Protein AF-A0A834EFA0-F1 (afdb_monomer_lite)

Sequence (142 aa):
MTRVKLQDGVHVIKETKEEVTPEQLKLMRTQDVKYVEMKRVAEAKKIERLKSELHLLDFQGKQQNKHVFFFDTKKEVEQFDIATHLRTAPELVDRVFNRPTIETLQKEKVKGVTDQTRLKVIYCFSFLPLNFVSFFFSWKTH

pLDDT: mean 75.02, std 19.23, range [29.7, 97.62]

Radius of gyration: 31.91 Å; chains: 1; bounding box: 57×39×102 Å

Organism: NCBI:txid89673

Foldseek 3Di:
DDPFDDDPNDTDPPPPPPPQDPVNVVVVVVVVVVVVVVVVVVVVVVVVVVVVPDPPQPPPPDDDDDDDDDDPDPVCVVVDDQCVVVQADPVQSPGPDDTDHPVCVVPDDDDDDPDPVVVVVVVVVVPDPPPDPDDDDDDDDD

InterPro domains:
  IPR007144 Small-subunit processome, Utp11 [PF03998] (1-114)
  IPR007144 Small-subunit processome, Utp11 [PTHR12838] (1-117)

Secondary structure (DSSP, 8-state):
-----EETTEE----------HHHHHHHHHHHHHHHHHHHHHHHHHHHHHHHHS--SS-TTSPPPPP----SSHHHHHT--HHHHHT--GGGSS-SS----HHHHHH----S---HHHHHHHHHHT---S------------

Structure (mmCIF, N/CA/C/O backbone):
data_AF-A0A834EFA0-F1
#
_entry.id   AF-A0A834EFA0-F1
#
loop_
_atom_site.group_PDB
_atom_site.id
_atom_site.type_symbol
_atom_site.label_atom_id
_atom_site.label_alt_id
_atom_site.label_comp_id
_atom_site.label_asym_id
_atom_site.label_entity_id
_atom_site.label_seq_id
_atom_site.pdbx_PDB_ins_code
_atom_site.Cartn_x
_atom_site.Cartn_y
_atom_site.Cartn_z
_atom_site.occupancy
_atom_site.B_iso_or_equiv
_atom_site.auth_seq_id
_atom_site.auth_comp_id
_atom_site.auth_asym_id
_atom_site.auth_atom_id
_atom_site.pdbx_PDB_model_num
ATOM 1 N N . MET A 1 1 ? 22.584 11.416 -62.574 1.00 41.81 1 MET A N 1
ATOM 2 C CA . MET A 1 1 ? 21.916 10.228 -63.151 1.00 41.81 1 MET A CA 1
ATOM 3 C C . MET A 1 1 ? 21.280 9.431 -62.024 1.00 41.81 1 MET A C 1
ATOM 5 O O . MET A 1 1 ? 21.990 8.993 -61.127 1.00 41.81 1 MET A O 1
ATOM 9 N N . THR A 1 2 ? 19.954 9.317 -62.022 1.00 50.00 2 THR A N 1
ATOM 10 C CA . THR A 1 2 ? 19.153 8.746 -60.928 1.00 50.00 2 THR A CA 1
ATOM 11 C C . THR A 1 2 ? 19.054 7.227 -61.093 1.00 50.00 2 THR A C 1
ATOM 13 O O . THR A 1 2 ? 18.551 6.746 -62.105 1.00 50.00 2 THR A O 1
ATOM 16 N N . ARG A 1 3 ? 19.559 6.449 -60.126 1.00 60.50 3 ARG A N 1
ATOM 17 C CA . ARG A 1 3 ? 19.531 4.975 -60.156 1.00 60.50 3 ARG A CA 1
ATOM 18 C C . ARG A 1 3 ? 18.151 4.470 -59.714 1.00 60.50 3 ARG A C 1
ATOM 20 O O . ARG A 1 3 ? 17.999 4.011 -58.589 1.00 60.50 3 ARG A O 1
ATOM 27 N N . VAL A 1 4 ? 17.154 4.533 -60.593 1.00 68.31 4 VAL A N 1
ATOM 28 C CA . VAL A 1 4 ? 15.849 3.880 -60.380 1.00 68.31 4 VAL A CA 1
ATOM 29 C C . VAL A 1 4 ? 15.651 2.845 -61.484 1.00 68.31 4 VAL A C 1
ATOM 31 O O . VAL A 1 4 ? 15.884 3.139 -62.653 1.00 68.31 4 VAL A O 1
ATOM 34 N N . LYS A 1 5 ? 15.309 1.604 -61.116 1.00 67.06 5 LYS A N 1
ATOM 35 C CA . LYS A 1 5 ? 15.074 0.519 -62.080 1.00 67.06 5 LYS A CA 1
ATOM 36 C C . LYS A 1 5 ? 13.570 0.420 -62.350 1.00 67.06 5 LYS A C 1
ATOM 38 O O . LYS A 1 5 ? 12.796 0.285 -61.409 1.00 67.06 5 LYS A O 1
ATOM 43 N N . LEU A 1 6 ? 13.180 0.484 -63.619 1.00 75.25 6 LEU A N 1
ATOM 44 C CA . LEU A 1 6 ? 11.818 0.207 -64.079 1.00 75.25 6 LEU A CA 1
ATOM 45 C C . LEU A 1 6 ? 11.654 -1.308 -64.263 1.00 75.25 6 LEU A C 1
ATOM 47 O O . LEU A 1 6 ? 12.551 -1.950 -64.810 1.00 75.25 6 LEU A O 1
ATOM 51 N N . GLN A 1 7 ? 10.534 -1.874 -63.817 1.00 70.50 7 GLN A N 1
ATOM 52 C CA . GLN A 1 7 ? 10.098 -3.226 -64.185 1.00 70.50 7 GLN A CA 1
ATOM 53 C C . GLN A 1 7 ? 8.700 -3.096 -64.797 1.00 70.50 7 GLN A C 1
ATOM 55 O O . GLN A 1 7 ? 7.835 -2.459 -64.201 1.00 70.50 7 GLN A O 1
ATOM 60 N N . ASP A 1 8 ? 8.522 -3.597 -66.022 1.00 68.25 8 ASP A N 1
ATOM 61 C CA . ASP A 1 8 ? 7.250 -3.612 -66.767 1.00 68.25 8 ASP A CA 1
ATOM 62 C C . ASP A 1 8 ? 6.489 -2.269 -66.797 1.00 68.25 8 ASP A C 1
ATOM 64 O O . ASP A 1 8 ? 5.272 -2.204 -66.658 1.00 68.25 8 ASP A O 1
ATOM 68 N N . GLY A 1 9 ? 7.222 -1.161 -66.971 1.00 73.81 9 GLY A N 1
ATOM 69 C CA . GLY A 1 9 ? 6.652 0.189 -67.089 1.00 73.81 9 GLY A CA 1
ATOM 70 C C . GLY A 1 9 ? 6.301 0.874 -65.762 1.00 73.81 9 GLY A C 1
ATOM 71 O O . GLY A 1 9 ? 5.920 2.043 -65.771 1.00 73.81 9 GLY A O 1
ATOM 72 N N . VAL A 1 10 ? 6.492 0.203 -64.622 1.00 74.69 10 VAL A N 1
ATOM 73 C CA . VAL A 1 10 ? 6.241 0.754 -63.283 1.00 74.69 10 VAL A CA 1
ATOM 74 C C . VAL A 1 10 ? 7.566 1.014 -62.557 1.00 74.69 10 VAL A C 1
ATOM 76 O O . VAL A 1 10 ? 8.502 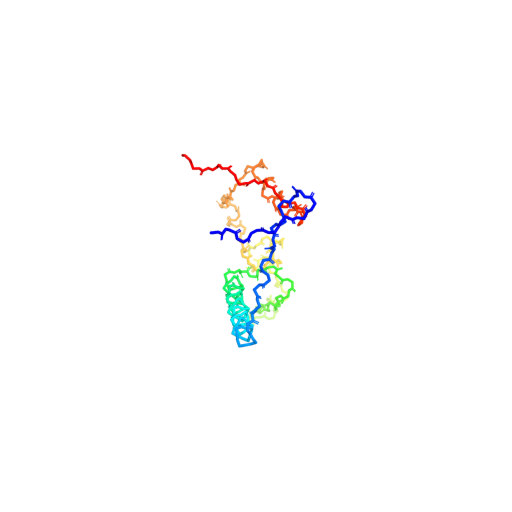0.210 -62.592 1.00 74.69 10 VAL A O 1
ATOM 79 N N . HIS A 1 11 ? 7.667 2.169 -61.891 1.00 67.88 11 HIS A N 1
ATOM 80 C CA . HIS A 1 11 ? 8.806 2.491 -61.030 1.00 67.88 11 HIS A CA 1
ATOM 81 C C . HIS A 1 11 ? 8.760 1.614 -59.777 1.00 67.88 11 HIS A C 1
ATOM 83 O O . HIS A 1 11 ? 7.973 1.862 -58.866 1.00 67.88 11 HIS A O 1
ATOM 89 N N . VAL A 1 12 ? 9.624 0.600 -59.717 1.00 67.00 12 VAL A N 1
ATOM 90 C CA . VAL A 1 12 ? 9.797 -0.211 -58.511 1.00 67.00 12 VAL A CA 1
ATOM 91 C C . VAL A 1 12 ? 10.797 0.503 -57.610 1.00 67.00 12 VAL A C 1
ATOM 93 O O . VAL A 1 12 ? 12.005 0.515 -57.868 1.00 67.00 12 VAL A O 1
ATOM 96 N N . ILE A 1 13 ? 10.287 1.123 -56.545 1.00 67.06 13 ILE A N 1
ATOM 97 C CA . ILE A 1 13 ? 11.112 1.617 -55.443 1.00 67.06 13 ILE A CA 1
ATOM 98 C C . ILE A 1 13 ? 11.743 0.379 -54.813 1.00 67.06 13 ILE A C 1
ATOM 100 O O . ILE A 1 13 ? 11.077 -0.400 -54.136 1.00 67.06 13 ILE A O 1
ATOM 104 N N . LYS A 1 14 ? 13.029 0.147 -55.082 1.00 61.91 14 LYS A N 1
ATOM 105 C CA . LYS A 1 14 ? 13.766 -0.871 -54.342 1.00 61.91 14 LYS A CA 1
ATOM 106 C C . LYS A 1 14 ? 13.865 -0.382 -52.910 1.00 61.91 14 LYS A C 1
ATOM 108 O O . LYS A 1 14 ? 14.532 0.618 -52.665 1.00 61.91 14 LYS A O 1
ATOM 113 N N . GLU A 1 15 ? 13.223 -1.090 -51.989 1.00 63.53 15 GLU A N 1
ATOM 114 C CA . GLU A 1 15 ? 13.592 -1.012 -50.583 1.00 63.53 15 GLU A CA 1
ATOM 115 C C . GLU A 1 15 ? 15.084 -1.326 -50.518 1.00 63.53 15 GLU A C 1
ATOM 117 O O . GLU A 1 15 ? 15.520 -2.446 -50.813 1.00 63.53 15 GLU A O 1
ATOM 122 N N . THR A 1 16 ? 15.889 -0.299 -50.260 1.00 60.94 16 THR A N 1
ATOM 123 C CA . THR A 1 16 ? 17.312 -0.466 -50.017 1.00 60.94 16 THR A CA 1
ATOM 124 C C . THR A 1 16 ? 17.404 -1.321 -48.768 1.00 60.94 16 THR A C 1
ATOM 126 O O . THR A 1 16 ? 17.224 -0.829 -47.660 1.00 60.94 16 THR A O 1
ATOM 129 N N . LYS A 1 17 ? 17.614 -2.626 -48.944 1.00 62.00 17 LYS A N 1
ATOM 130 C CA . LYS A 1 17 ? 18.031 -3.489 -47.849 1.00 62.00 17 LYS A CA 1
ATOM 131 C C . LYS A 1 17 ? 19.390 -2.950 -47.439 1.00 62.00 17 LYS A C 1
ATOM 133 O O . LYS A 1 17 ? 20.369 -3.172 -48.145 1.00 62.00 17 LYS A O 1
ATOM 138 N N . GLU A 1 18 ? 19.420 -2.137 -46.391 1.00 64.62 18 GLU A N 1
ATOM 139 C CA . GLU A 1 18 ? 20.669 -1.710 -45.786 1.00 64.62 18 GLU A CA 1
ATOM 140 C C . GLU A 1 18 ? 21.396 -2.988 -45.376 1.00 64.62 18 GLU A C 1
ATOM 142 O O . GLU A 1 18 ? 20.932 -3.743 -44.520 1.00 64.62 18 GLU A O 1
ATOM 147 N N . GLU A 1 19 ? 22.487 -3.298 -46.071 1.00 66.62 19 GLU A N 1
ATOM 148 C CA . GLU A 1 19 ? 23.363 -4.404 -45.712 1.00 66.62 19 GLU A CA 1
ATOM 149 C C . GLU A 1 19 ? 24.090 -3.987 -44.432 1.00 66.62 19 GLU A C 1
ATOM 151 O O . GLU A 1 19 ? 25.166 -3.394 -44.457 1.00 66.62 19 GLU A O 1
ATOM 156 N N . VAL A 1 20 ? 23.430 -4.211 -43.296 1.00 72.00 20 VAL A N 1
ATOM 157 C CA . VAL A 1 20 ? 23.962 -3.878 -41.978 1.00 72.00 20 VAL A CA 1
ATOM 158 C C . VAL A 1 20 ? 25.191 -4.747 -41.743 1.00 72.00 20 VAL A C 1
ATOM 160 O O . VAL A 1 20 ? 25.109 -5.979 -41.789 1.00 72.00 20 VAL A O 1
ATOM 163 N N . THR A 1 21 ? 26.341 -4.127 -41.483 1.00 85.62 21 THR A N 1
ATOM 164 C CA . THR A 1 21 ? 27.548 -4.890 -41.155 1.00 85.62 21 THR A CA 1
ATOM 165 C C . THR A 1 21 ? 27.321 -5.669 -39.851 1.00 85.62 21 THR A C 1
ATOM 167 O O . THR A 1 21 ? 26.558 -5.232 -38.981 1.00 85.62 21 THR A O 1
ATOM 170 N N . PRO A 1 22 ? 27.964 -6.833 -39.652 1.00 84.06 22 PRO A N 1
ATOM 171 C CA . PRO A 1 22 ? 27.757 -7.632 -38.440 1.00 84.06 22 PRO A CA 1
ATOM 172 C C . PRO A 1 22 ? 28.093 -6.860 -37.151 1.00 84.06 22 PRO A C 1
ATOM 174 O O . PRO A 1 22 ? 27.475 -7.089 -36.108 1.00 84.06 22 PRO A O 1
ATOM 177 N N . GLU A 1 23 ? 29.023 -5.905 -37.221 1.00 84.56 23 GLU A N 1
ATOM 178 C CA . GLU A 1 23 ? 29.367 -5.006 -36.115 1.00 84.56 23 GLU A CA 1
ATOM 179 C C . GLU A 1 23 ? 28.244 -4.009 -35.801 1.00 84.56 23 GLU A C 1
ATOM 181 O O . GLU A 1 23 ? 27.869 -3.852 -34.637 1.00 84.56 23 GLU A O 1
ATOM 186 N N . GLN A 1 24 ? 27.648 -3.391 -36.826 1.00 85.75 24 GLN A N 1
ATOM 187 C CA . GLN A 1 24 ? 26.490 -2.507 -36.668 1.00 85.75 24 GLN A CA 1
ATOM 188 C C . GLN A 1 24 ? 25.290 -3.267 -36.096 1.00 85.75 24 GLN A C 1
ATOM 190 O O . GLN A 1 24 ? 24.624 -2.776 -35.187 1.00 85.75 24 GLN A O 1
ATOM 195 N N . LEU A 1 25 ? 25.057 -4.503 -36.544 1.00 87.38 25 LEU A N 1
ATOM 196 C CA . LEU A 1 25 ? 23.985 -5.346 -36.017 1.00 87.38 25 LEU A CA 1
ATOM 197 C C . LEU A 1 25 ? 24.191 -5.661 -34.527 1.00 87.38 25 LEU A C 1
ATOM 199 O O . LEU A 1 25 ? 23.242 -5.639 -33.742 1.00 87.38 25 LEU A O 1
ATOM 203 N N . LYS A 1 26 ? 25.435 -5.926 -34.113 1.00 89.25 26 LYS A N 1
ATOM 204 C CA . LYS A 1 26 ? 25.785 -6.146 -32.703 1.00 89.25 26 LYS A CA 1
ATOM 205 C C . LYS A 1 26 ? 25.588 -4.881 -31.860 1.00 89.25 26 LYS A C 1
ATOM 207 O O . LYS A 1 26 ? 25.098 -4.976 -30.731 1.00 89.25 26 LYS A O 1
ATOM 212 N N . LEU A 1 27 ? 25.920 -3.709 -32.405 1.00 91.88 27 LEU A N 1
ATOM 213 C CA . LEU A 1 27 ? 25.678 -2.418 -31.760 1.00 91.88 27 LEU A CA 1
ATOM 214 C C . LEU A 1 27 ? 24.175 -2.178 -31.555 1.00 91.88 27 LEU A C 1
ATOM 216 O O . LEU A 1 27 ? 23.765 -1.900 -30.430 1.00 91.88 27 LEU A O 1
ATOM 220 N N . MET A 1 28 ? 23.364 -2.345 -32.607 1.00 89.94 28 MET A N 1
ATOM 221 C CA . MET A 1 28 ? 21.903 -2.183 -32.552 1.00 89.94 28 MET A CA 1
ATOM 222 C C . MET A 1 28 ? 21.286 -3.090 -31.482 1.00 89.94 28 MET A C 1
ATOM 224 O O . MET A 1 28 ? 20.594 -2.616 -30.587 1.00 89.94 28 MET A O 1
ATOM 228 N N . ARG A 1 29 ? 21.658 -4.378 -31.469 1.00 91.62 29 ARG A N 1
ATOM 229 C CA . ARG A 1 29 ? 21.187 -5.336 -30.453 1.00 91.62 29 ARG A CA 1
ATOM 230 C C . ARG A 1 29 ? 21.549 -4.922 -29.028 1.00 91.62 29 ARG A C 1
ATOM 232 O O . ARG A 1 29 ? 20.740 -5.071 -28.119 1.00 91.62 29 ARG A O 1
ATOM 239 N N . THR A 1 30 ? 22.756 -4.401 -28.819 1.00 94.00 30 THR A N 1
ATOM 240 C CA . THR A 1 30 ? 23.187 -3.922 -27.495 1.00 94.00 30 THR A CA 1
ATOM 241 C C . THR A 1 30 ? 22.346 -2.730 -27.031 1.00 94.00 30 THR A C 1
ATOM 243 O O . THR A 1 30 ? 21.978 -2.651 -25.859 1.00 94.00 30 THR A O 1
ATOM 246 N N . GLN A 1 31 ? 22.021 -1.809 -27.944 1.00 94.31 31 GLN A N 1
ATOM 247 C CA . GLN A 1 31 ? 21.175 -0.653 -27.643 1.00 94.31 31 GLN A CA 1
ATOM 248 C C . GLN A 1 31 ? 19.746 -1.076 -27.290 1.00 94.31 31 GLN A C 1
ATOM 250 O O . GLN A 1 31 ? 19.212 -0.596 -26.290 1.00 94.31 31 GLN A O 1
ATOM 255 N N . ASP A 1 32 ? 19.170 -2.015 -28.044 1.00 95.31 32 ASP A N 1
ATOM 256 C CA . ASP A 1 32 ? 17.825 -2.537 -27.788 1.00 95.31 32 ASP A CA 1
ATOM 2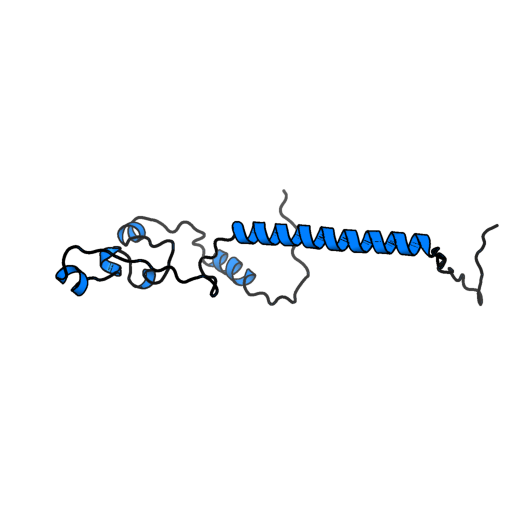57 C C . ASP A 1 32 ?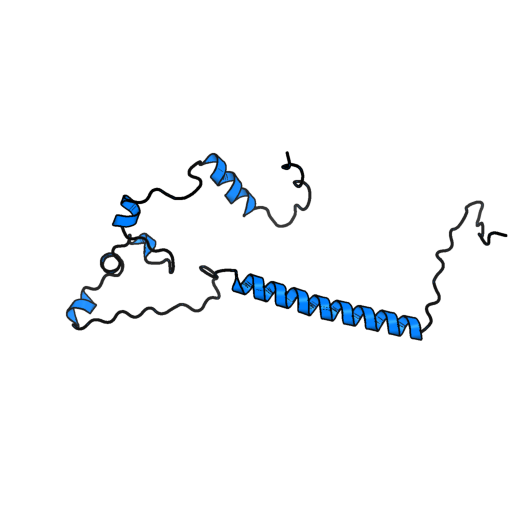 17.732 -3.213 -26.418 1.00 95.31 32 ASP A C 1
ATOM 259 O O . ASP A 1 32 ? 16.825 -2.919 -25.635 1.00 95.31 32 ASP A O 1
ATOM 263 N N . VAL A 1 33 ? 18.703 -4.069 -26.080 1.00 96.00 33 VAL A N 1
ATOM 264 C CA . VAL A 1 33 ? 18.759 -4.726 -24.764 1.00 96.00 33 VAL A CA 1
ATOM 265 C C . VAL A 1 33 ? 18.823 -3.683 -23.648 1.00 96.00 33 VAL A C 1
ATOM 267 O O . VAL A 1 33 ? 18.016 -3.724 -22.717 1.00 96.00 33 VAL A O 1
ATOM 270 N N . LYS A 1 34 ? 19.705 -2.686 -23.781 1.00 96.81 34 LYS A N 1
ATOM 271 C CA . LYS A 1 34 ? 19.841 -1.605 -22.798 1.00 96.81 34 LYS A CA 1
ATOM 272 C C . LYS A 1 34 ? 18.556 -0.784 -22.657 1.00 96.81 34 LYS A C 1
ATOM 274 O O . LYS A 1 34 ? 18.187 -0.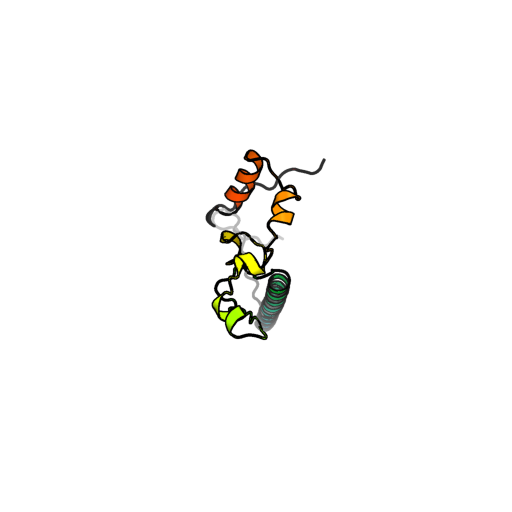395 -21.548 1.00 96.81 34 LYS A O 1
ATOM 279 N N . TYR A 1 35 ? 17.863 -0.514 -23.761 1.00 96.69 35 TYR A N 1
ATOM 280 C CA . TYR A 1 35 ? 16.591 0.202 -23.746 1.00 96.69 35 TYR A CA 1
ATOM 281 C C . TYR A 1 35 ? 15.513 -0.587 -22.999 1.00 96.69 35 TYR A C 1
ATOM 283 O O . TYR A 1 35 ? 14.824 -0.029 -22.142 1.00 96.69 35 TYR A O 1
ATOM 291 N N . VAL A 1 36 ? 15.395 -1.888 -23.276 1.00 97.31 36 VAL A N 1
ATOM 292 C CA . VAL A 1 36 ? 14.435 -2.770 -22.601 1.00 97.31 36 VAL A CA 1
ATOM 293 C C . VAL A 1 36 ? 14.730 -2.851 -21.104 1.00 97.31 36 VAL A C 1
ATOM 295 O O . VAL A 1 36 ? 13.808 -2.734 -20.297 1.00 97.31 36 VAL A O 1
ATOM 298 N N . GLU A 1 37 ? 15.995 -2.989 -20.709 1.00 97.00 37 GLU A N 1
ATOM 299 C CA . GLU A 1 37 ? 16.409 -2.980 -19.301 1.00 97.00 37 GLU A CA 1
ATOM 300 C C . GLU A 1 37 ? 16.044 -1.665 -18.605 1.00 97.00 37 GLU A C 1
ATOM 302 O O . GLU A 1 37 ? 15.396 -1.672 -17.555 1.00 97.00 37 GLU A O 1
ATOM 307 N N . MET A 1 38 ? 16.380 -0.528 -19.220 1.00 96.94 38 MET A N 1
ATOM 308 C CA . MET A 1 38 ? 16.028 0.793 -18.701 1.00 96.94 38 MET A CA 1
ATOM 309 C C . MET A 1 38 ? 14.512 0.941 -18.529 1.00 96.94 38 MET A C 1
ATOM 311 O O . MET A 1 38 ? 14.053 1.426 -17.493 1.00 96.94 38 MET A O 1
ATOM 315 N N . LYS A 1 39 ? 13.722 0.514 -19.522 1.00 97.62 39 LYS A N 1
ATOM 316 C CA . LYS A 1 39 ? 12.258 0.570 -19.455 1.00 97.62 39 LYS A CA 1
ATOM 317 C C . LYS A 1 39 ? 11.700 -0.316 -18.350 1.00 97.62 39 LYS A C 1
ATOM 319 O O . LYS A 1 39 ? 10.843 0.147 -17.606 1.00 97.62 39 LYS A O 1
ATOM 324 N N . ARG A 1 40 ? 12.227 -1.530 -18.168 1.00 97.06 40 ARG A N 1
ATOM 325 C CA . ARG A 1 40 ? 11.836 -2.410 -17.054 1.00 97.06 40 ARG A CA 1
ATOM 326 C C . ARG A 1 40 ? 12.061 -1.743 -15.700 1.00 97.06 40 ARG A C 1
ATOM 328 O O . ARG A 1 40 ? 11.158 -1.746 -14.870 1.00 97.06 40 ARG A O 1
ATOM 335 N N . VAL A 1 41 ? 13.224 -1.126 -15.489 1.00 97.31 41 VAL A N 1
ATOM 336 C CA . VAL A 1 41 ? 13.541 -0.427 -14.231 1.00 97.31 41 VAL A CA 1
ATOM 337 C C . VAL A 1 41 ? 12.644 0.797 -14.026 1.00 97.31 41 VAL A C 1
ATOM 339 O O . VAL A 1 41 ? 12.172 1.037 -12.915 1.00 97.31 41 VAL A O 1
ATOM 342 N N . ALA A 1 42 ? 12.396 1.577 -15.081 1.00 97.19 42 ALA A N 1
ATOM 343 C CA . ALA A 1 42 ? 11.529 2.749 -15.010 1.00 97.19 42 ALA A CA 1
ATOM 344 C C . ALA A 1 42 ? 10.082 2.374 -14.647 1.00 97.19 42 ALA A C 1
ATOM 346 O O . ALA A 1 42 ? 9.505 2.985 -13.745 1.00 97.19 42 ALA A O 1
ATOM 347 N N . GLU A 1 43 ? 9.521 1.348 -15.292 1.00 96.69 43 GLU A N 1
ATOM 348 C CA . GLU A 1 43 ? 8.167 0.872 -14.994 1.00 96.69 43 GLU A CA 1
ATOM 349 C C . GLU A 1 43 ? 8.082 0.220 -13.610 1.00 96.69 43 GLU A C 1
ATOM 351 O O . GLU A 1 43 ? 7.128 0.477 -12.881 1.00 96.69 43 GLU A O 1
ATOM 356 N N . ALA A 1 44 ? 9.099 -0.535 -13.178 1.00 96.25 44 ALA A N 1
ATOM 357 C CA . ALA A 1 44 ? 9.139 -1.093 -11.824 1.00 96.25 44 ALA A CA 1
ATOM 358 C C . ALA A 1 44 ? 9.093 0.011 -10.753 1.00 96.25 44 ALA A C 1
ATOM 360 O O . ALA A 1 44 ? 8.251 -0.034 -9.857 1.00 96.25 44 ALA A O 1
ATOM 361 N N . LYS A 1 45 ? 9.907 1.066 -10.900 1.00 96.06 45 LYS A N 1
ATOM 362 C CA . LYS A 1 45 ? 9.883 2.230 -9.996 1.00 96.06 45 LYS A CA 1
ATOM 363 C C . LYS A 1 45 ? 8.551 2.972 -10.035 1.00 96.06 45 LYS A C 1
ATOM 365 O O . LYS A 1 45 ? 8.091 3.470 -9.011 1.00 96.06 45 LYS A O 1
ATOM 370 N N . LYS A 1 46 ? 7.923 3.074 -11.209 1.00 95.50 46 LYS A N 1
ATOM 371 C CA . LYS A 1 46 ? 6.592 3.674 -11.344 1.00 95.50 46 LYS A CA 1
ATOM 372 C C . LYS A 1 46 ? 5.542 2.849 -10.600 1.00 95.50 46 LYS A C 1
ATOM 374 O O . LYS A 1 46 ? 4.740 3.424 -9.873 1.00 95.50 46 LYS A O 1
ATOM 379 N N . ILE A 1 47 ? 5.585 1.523 -10.719 1.00 92.00 47 ILE A N 1
ATOM 380 C CA . ILE A 1 47 ? 4.708 0.606 -9.983 1.00 92.00 47 ILE A CA 1
ATOM 381 C C . ILE A 1 47 ? 4.934 0.735 -8.475 1.00 92.00 47 ILE A C 1
ATOM 383 O O . ILE A 1 47 ? 3.963 0.786 -7.733 1.00 92.00 47 ILE A O 1
ATOM 387 N N . GLU A 1 48 ? 6.179 0.814 -8.007 1.00 89.88 48 GLU A N 1
ATOM 388 C CA . GLU A 1 48 ? 6.493 0.998 -6.583 1.00 89.88 48 GLU A CA 1
ATOM 389 C C . GLU A 1 48 ? 5.953 2.320 -6.036 1.00 89.88 48 GLU A C 1
ATOM 391 O O . GLU A 1 48 ? 5.300 2.321 -4.994 1.00 89.88 48 GLU A O 1
ATOM 396 N N . ARG A 1 49 ? 6.144 3.428 -6.764 1.00 90.81 49 ARG A N 1
ATOM 397 C CA . ARG A 1 49 ? 5.572 4.732 -6.394 1.00 90.81 49 ARG A CA 1
ATOM 398 C C . ARG A 1 49 ? 4.052 4.667 -6.312 1.00 90.81 49 ARG A C 1
ATOM 400 O O . ARG A 1 49 ? 3.492 4.987 -5.269 1.00 90.81 49 ARG A O 1
ATOM 407 N N . LEU A 1 50 ? 3.397 4.151 -7.352 1.00 87.62 50 LEU A N 1
ATOM 408 C CA . LEU A 1 50 ? 1.940 3.996 -7.376 1.00 87.62 50 LEU A CA 1
ATOM 409 C C . LEU A 1 50 ? 1.440 3.077 -6.255 1.00 87.62 50 LEU A C 1
ATOM 411 O O . LEU A 1 50 ? 0.431 3.376 -5.629 1.00 87.62 50 LEU A O 1
ATOM 415 N N . LYS A 1 51 ? 2.153 1.985 -5.953 1.00 84.94 51 LYS A N 1
ATOM 416 C CA . LYS A 1 51 ? 1.837 1.104 -4.819 1.00 84.94 51 LYS A CA 1
ATOM 417 C C . LYS A 1 51 ? 2.010 1.804 -3.470 1.00 84.94 51 LYS A C 1
ATOM 419 O O . LYS A 1 51 ? 1.259 1.492 -2.555 1.00 84.94 51 LYS A O 1
ATOM 424 N N . SER A 1 52 ? 2.984 2.706 -3.335 1.00 81.06 52 SER A N 1
ATOM 425 C CA . SER A 1 52 ? 3.207 3.470 -2.101 1.00 81.06 52 SER A CA 1
ATOM 426 C C . SER A 1 52 ? 2.179 4.584 -1.890 1.00 81.06 52 SER A C 1
ATOM 428 O O . SER A 1 52 ? 1.770 4.829 -0.759 1.00 81.06 52 SER A O 1
ATOM 430 N N . GLU A 1 53 ? 1.732 5.225 -2.972 1.00 80.75 53 GLU A N 1
ATOM 431 C CA . GLU A 1 53 ? 0.689 6.255 -2.948 1.00 80.75 53 GLU A CA 1
ATOM 432 C C . GLU A 1 53 ? -0.705 5.644 -2.755 1.00 80.75 53 GLU A C 1
ATOM 434 O O . GLU A 1 53 ? -1.573 6.236 -2.116 1.00 80.75 53 GLU A O 1
ATOM 439 N N . LEU A 1 54 ? -0.933 4.441 -3.289 1.00 80.50 54 LEU A N 1
ATOM 440 C CA . LEU A 1 54 ? -2.209 3.757 -3.164 1.00 80.50 54 LEU A CA 1
ATOM 441 C C . LEU A 1 54 ? -2.379 3.212 -1.746 1.00 80.50 54 LEU A C 1
ATOM 443 O O . LEU A 1 54 ? -1.804 2.192 -1.363 1.00 80.50 54 LEU A O 1
ATOM 447 N N . HIS A 1 55 ? -3.250 3.849 -0.970 1.00 71.56 55 HIS A N 1
ATOM 448 C CA . HIS A 1 55 ? -3.709 3.289 0.292 1.00 71.56 55 HIS A CA 1
ATOM 449 C C . HIS A 1 55 ? -4.489 1.992 0.013 1.00 71.56 55 HIS A C 1
ATOM 451 O O . HIS A 1 55 ? -5.663 2.017 -0.351 1.00 71.56 55 HIS A O 1
ATOM 457 N N . LEU A 1 56 ? -3.823 0.841 0.158 1.00 69.44 56 LEU A N 1
ATOM 458 C CA . LEU A 1 56 ? -4.420 -0.492 0.028 1.00 69.44 56 LEU A CA 1
ATOM 459 C C . LEU A 1 56 ? -5.361 -0.741 1.211 1.00 69.44 56 LEU A C 1
ATOM 461 O O . LEU A 1 56 ? -4.986 -1.355 2.214 1.00 69.44 56 LEU A O 1
ATOM 465 N N . LEU A 1 57 ? -6.561 -0.182 1.135 1.00 65.56 57 LEU A N 1
ATOM 466 C CA . LEU A 1 57 ? -7.540 -0.243 2.209 1.00 65.56 57 LEU A CA 1
ATOM 467 C C . LEU A 1 57 ? -8.380 -1.530 2.140 1.00 65.56 57 LEU A C 1
ATOM 469 O O . LEU A 1 57 ? -8.497 -2.191 3.167 1.00 65.56 57 LEU A O 1
ATOM 473 N N . ASP A 1 58 ? -8.787 -1.955 0.936 1.00 61.78 58 ASP A N 1
ATOM 474 C CA . ASP A 1 58 ? -9.665 -3.124 0.708 1.00 61.78 58 ASP A CA 1
ATOM 475 C C . ASP A 1 58 ? -9.029 -4.230 -0.162 1.00 61.78 58 ASP A C 1
ATOM 477 O O . ASP A 1 58 ? -9.712 -5.066 -0.753 1.00 61.78 58 ASP A O 1
ATOM 481 N N . PHE A 1 59 ? -7.699 -4.250 -0.292 1.00 65.81 59 PHE A N 1
ATOM 482 C CA . PHE A 1 59 ? -7.031 -5.278 -1.094 1.00 65.81 59 PHE A CA 1
ATOM 483 C C . PHE A 1 59 ? -7.101 -6.644 -0.391 1.00 65.81 59 PHE A C 1
ATOM 485 O O . PHE A 1 59 ? -6.547 -6.808 0.696 1.00 65.81 59 PHE A O 1
ATOM 492 N N . GLN A 1 60 ? -7.724 -7.640 -1.036 1.00 61.62 60 GLN A N 1
ATOM 493 C CA . GLN A 1 60 ? -7.927 -9.000 -0.500 1.00 61.62 60 GLN A CA 1
ATOM 494 C C . GLN A 1 60 ? -6.624 -9.738 -0.125 1.00 61.62 60 GLN A C 1
ATOM 496 O O . GLN A 1 60 ? -6.663 -10.708 0.623 1.00 61.62 60 GLN A O 1
ATOM 501 N N . GLY A 1 61 ? -5.465 -9.276 -0.610 1.00 60.12 61 GLY A N 1
ATOM 502 C CA . GLY A 1 61 ? -4.145 -9.806 -0.248 1.00 60.12 61 GLY A CA 1
ATOM 503 C C . GLY A 1 61 ? -3.454 -9.102 0.927 1.00 60.12 61 GLY A C 1
ATOM 504 O O . GLY A 1 61 ? -2.273 -9.350 1.164 1.00 60.12 61 GLY A O 1
ATOM 505 N N . LYS A 1 62 ? -4.125 -8.182 1.634 1.00 65.81 62 LYS A N 1
ATOM 506 C CA . LYS A 1 62 ? -3.544 -7.492 2.793 1.00 65.81 62 LYS A CA 1
ATOM 507 C C . LYS A 1 62 ? -3.566 -8.394 4.028 1.00 65.81 62 LYS A C 1
ATOM 509 O O . LYS A 1 62 ? -4.550 -9.079 4.295 1.00 65.81 62 LYS A O 1
ATOM 514 N N . GLN A 1 63 ? -2.494 -8.347 4.817 1.00 67.62 63 GLN A N 1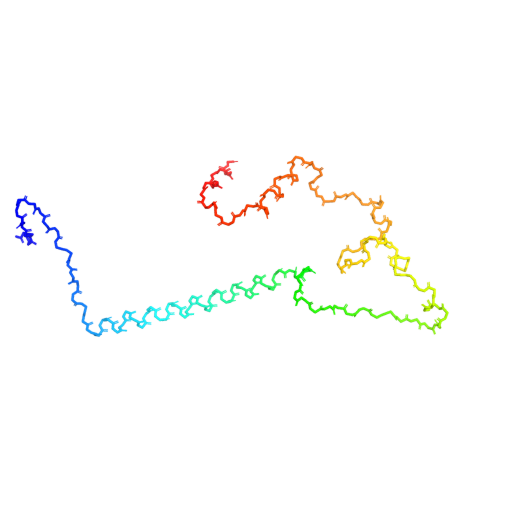
ATOM 515 C CA . GLN A 1 63 ? -2.455 -8.996 6.124 1.00 67.62 63 GLN A CA 1
ATOM 516 C C . GLN A 1 63 ? -3.576 -8.439 7.016 1.00 67.62 63 GLN A C 1
ATOM 518 O O . GLN A 1 63 ? -3.692 -7.225 7.189 1.00 67.62 63 GLN A O 1
ATOM 523 N N . GLN A 1 64 ? -4.401 -9.323 7.581 1.00 74.31 64 GLN A N 1
ATOM 524 C CA . GLN A 1 64 ? -5.444 -8.929 8.525 1.00 74.31 64 GLN A CA 1
ATOM 525 C C . GLN A 1 64 ? -4.795 -8.328 9.779 1.00 74.31 64 GLN A C 1
ATOM 527 O O . GLN A 1 64 ? -4.040 -8.999 10.489 1.00 74.31 64 GLN A O 1
ATOM 532 N N . ASN A 1 65 ? -5.071 -7.049 10.041 1.00 78.94 65 ASN A N 1
ATOM 533 C CA . ASN A 1 65 ? -4.566 -6.364 11.227 1.00 78.94 65 ASN A CA 1
ATOM 534 C C . ASN A 1 65 ? -5.320 -6.862 12.464 1.00 78.94 65 ASN A C 1
ATOM 536 O O . ASN A 1 65 ? -6.546 -6.779 12.521 1.00 78.94 65 ASN A O 1
ATOM 540 N N . LYS A 1 66 ? -4.586 -7.349 13.469 1.00 86.44 66 LYS A N 1
ATOM 541 C CA . LYS A 1 66 ? -5.160 -7.773 14.751 1.00 86.44 66 LYS A CA 1
ATOM 542 C C . LYS A 1 66 ? -5.196 -6.581 15.704 1.00 86.44 66 LYS A C 1
ATOM 544 O O . LYS A 1 66 ? -4.144 -6.060 16.061 1.00 86.44 66 LYS A O 1
ATOM 549 N N . HIS A 1 67 ? -6.391 -6.155 16.104 1.00 87.38 67 HIS A N 1
ATOM 550 C CA . HIS A 1 67 ? -6.580 -5.137 17.138 1.00 87.38 67 HIS A CA 1
ATOM 551 C C . HIS A 1 67 ? -6.940 -5.823 18.461 1.00 87.38 67 HIS A C 1
ATOM 553 O O . HIS A 1 67 ? -7.920 -6.564 18.509 1.00 87.38 67 HIS A O 1
ATOM 559 N N . VAL A 1 68 ? -6.143 -5.607 19.511 1.00 91.12 68 VAL A N 1
ATOM 560 C CA . VAL A 1 68 ? -6.334 -6.224 20.836 1.00 91.12 68 VAL A CA 1
ATOM 561 C C . VAL A 1 68 ? -6.783 -5.149 21.818 1.00 91.12 68 VAL A C 1
ATOM 563 O O . VAL A 1 68 ? -6.130 -4.115 21.937 1.00 91.12 68 VAL A O 1
ATOM 566 N N . PHE A 1 69 ? -7.894 -5.394 22.508 1.00 91.06 69 PHE A N 1
ATOM 567 C CA . PHE A 1 69 ? -8.390 -4.534 23.581 1.00 91.06 69 PHE A CA 1
ATOM 568 C C . PHE A 1 69 ? -7.920 -5.077 24.931 1.00 91.06 69 PHE A C 1
ATOM 570 O O . PHE A 1 69 ? -7.939 -6.288 25.153 1.00 91.06 69 PHE A O 1
ATOM 577 N N . PHE A 1 70 ? -7.497 -4.180 25.819 1.00 93.06 70 PHE A N 1
ATOM 578 C CA . PHE A 1 70 ? -7.048 -4.521 27.166 1.00 93.06 70 PHE A CA 1
ATOM 579 C C . PHE A 1 70 ? -8.087 -4.044 28.179 1.00 93.06 70 PHE A C 1
ATOM 581 O O . PHE A 1 70 ? -8.553 -2.910 28.090 1.00 93.06 70 PHE A O 1
ATOM 588 N N . PHE A 1 71 ? -8.430 -4.918 29.124 1.00 91.12 71 PHE A N 1
ATOM 589 C CA . PHE A 1 71 ? -9.371 -4.651 30.210 1.00 91.12 71 PHE A CA 1
ATOM 590 C C . PHE A 1 71 ? -8.741 -5.056 31.532 1.00 91.12 71 PHE A C 1
ATOM 592 O O . PHE A 1 71 ? -8.009 -6.048 31.590 1.00 91.12 71 PHE A O 1
ATOM 599 N N . ASP A 1 72 ? -9.071 -4.319 32.587 1.00 92.69 72 ASP A N 1
ATOM 600 C CA . ASP A 1 72 ? -8.533 -4.575 33.922 1.00 92.69 72 ASP A CA 1
ATOM 601 C C . ASP A 1 72 ? -9.308 -5.694 34.630 1.00 92.69 72 ASP A C 1
ATOM 603 O O . ASP A 1 72 ? -8.737 -6.489 35.381 1.00 92.69 72 ASP A O 1
ATOM 607 N N . THR A 1 73 ? -10.615 -5.805 34.362 1.00 94.69 73 THR A N 1
ATOM 608 C CA . THR A 1 73 ? -11.500 -6.753 35.049 1.00 94.69 73 THR A CA 1
ATOM 609 C C . THR A 1 73 ? -12.115 -7.766 34.089 1.00 94.69 73 THR A C 1
ATOM 611 O O . THR A 1 73 ? -12.634 -7.423 33.032 1.00 94.69 73 THR A O 1
ATOM 614 N N . LYS A 1 74 ? -12.179 -9.039 34.503 1.00 91.00 74 LYS A N 1
ATOM 615 C CA . LYS A 1 74 ? -12.788 -10.120 33.700 1.00 91.00 74 LYS A CA 1
ATOM 616 C C . LYS A 1 74 ? -14.264 -9.875 33.351 1.00 91.00 74 LYS A C 1
ATOM 618 O O . LYS A 1 74 ? -14.704 -10.251 32.274 1.00 91.00 74 LYS A O 1
ATOM 623 N N . LYS A 1 75 ? -15.007 -9.203 34.235 1.00 89.56 75 LYS A N 1
ATOM 624 C CA . LYS A 1 75 ? -16.420 -8.841 34.021 1.00 89.56 75 LYS A CA 1
ATOM 625 C C . LYS A 1 75 ? -16.613 -7.891 32.836 1.00 89.56 75 LYS A C 1
ATOM 627 O O . LYS A 1 75 ? -17.616 -7.984 32.141 1.00 89.56 75 LYS A O 1
ATOM 632 N N . GLU A 1 76 ? -15.654 -6.999 32.603 1.00 86.69 76 GLU A N 1
ATOM 633 C CA . GLU A 1 76 ? -15.702 -6.052 31.484 1.00 86.69 76 GLU A CA 1
ATOM 634 C C . GLU A 1 76 ? -15.494 -6.772 30.153 1.00 86.69 76 GLU A C 1
ATOM 636 O O . GLU A 1 76 ? -16.121 -6.412 29.165 1.00 86.69 76 GLU A O 1
ATOM 641 N N . VAL A 1 77 ? -14.686 -7.839 30.146 1.00 88.31 77 VAL A N 1
ATOM 642 C CA . VAL A 1 77 ? -14.464 -8.682 28.963 1.00 88.31 77 VAL A CA 1
ATOM 643 C C . VAL A 1 77 ? -15.743 -9.415 28.556 1.00 88.31 77 VAL A C 1
ATOM 645 O O . VAL A 1 77 ? -16.047 -9.500 27.371 1.00 88.31 77 VAL A O 1
ATOM 648 N N . GLU A 1 78 ? -16.510 -9.929 29.521 1.00 88.19 78 GLU A N 1
ATOM 649 C CA . GLU A 1 78 ? -17.758 -10.663 29.254 1.00 88.19 78 GLU A CA 1
ATOM 650 C C . GLU A 1 78 ? -18.877 -9.766 28.705 1.00 88.19 78 GLU A C 1
ATOM 652 O O . GLU A 1 78 ? -19.706 -10.222 27.922 1.00 88.19 78 GLU A O 1
ATOM 657 N N . GLN A 1 79 ? -18.902 -8.492 29.102 1.00 89.88 79 GLN A N 1
ATOM 658 C CA . GLN A 1 79 ? -19.911 -7.514 28.675 1.00 89.88 79 GLN A CA 1
ATOM 659 C C . GLN A 1 79 ? -19.456 -6.667 27.481 1.00 89.88 79 GLN A C 1
ATOM 661 O O . GLN A 1 79 ? -20.147 -5.726 27.090 1.00 89.88 79 GLN A O 1
ATOM 666 N N . PHE A 1 80 ? -18.284 -6.963 26.921 1.00 89.12 80 PHE A N 1
ATOM 667 C CA . PHE A 1 80 ? -17.678 -6.126 25.904 1.00 89.12 80 PHE A CA 1
ATOM 668 C C . PHE A 1 80 ? -18.408 -6.241 24.561 1.00 89.12 80 PHE A C 1
ATOM 670 O O . PHE A 1 80 ? -18.425 -7.298 23.933 1.00 89.12 80 PHE A O 1
ATOM 677 N N . ASP A 1 81 ? -18.938 -5.113 24.088 1.00 91.06 81 ASP A N 1
ATOM 678 C CA . ASP A 1 81 ? -19.421 -4.943 22.722 1.00 91.06 81 ASP A CA 1
ATOM 679 C C . ASP A 1 81 ? -18.611 -3.855 21.998 1.00 91.06 81 ASP A C 1
ATOM 681 O O . ASP A 1 81 ? -18.332 -2.772 22.519 1.00 91.06 81 ASP A O 1
ATOM 685 N N . ILE A 1 82 ? -18.224 -4.157 20.760 1.00 88.94 82 ILE A N 1
ATOM 686 C CA . ILE A 1 82 ? -17.328 -3.319 19.961 1.00 88.94 82 ILE A CA 1
ATOM 687 C C . ILE A 1 82 ? -18.054 -2.054 19.490 1.00 88.94 82 ILE A C 1
ATOM 689 O O . ILE A 1 82 ? -17.467 -0.969 19.497 1.00 88.94 82 ILE A O 1
ATOM 693 N N . ALA A 1 83 ? -19.324 -2.176 19.085 1.00 89.38 83 ALA A N 1
ATOM 694 C CA . ALA A 1 83 ? -20.090 -1.061 18.531 1.00 89.38 83 ALA A CA 1
ATOM 695 C C . ALA A 1 83 ? -20.342 0.021 19.589 1.00 89.38 83 ALA A C 1
ATOM 697 O O . ALA A 1 83 ? -20.104 1.208 19.346 1.00 89.38 83 ALA A O 1
ATOM 698 N N . THR A 1 84 ? -20.762 -0.394 20.784 1.00 89.88 84 THR A N 1
ATOM 699 C CA . THR A 1 84 ? -20.961 0.501 21.930 1.00 89.88 84 THR A CA 1
ATOM 700 C C . THR A 1 84 ? -19.653 1.104 22.431 1.00 89.88 84 THR A C 1
ATOM 702 O O . THR A 1 84 ? -19.606 2.313 22.670 1.00 89.88 84 THR A O 1
ATOM 705 N N . HIS A 1 85 ? -18.573 0.319 22.518 1.00 89.62 85 HIS A N 1
ATOM 706 C CA . HIS A 1 85 ? -17.269 0.824 22.950 1.00 89.62 85 HIS A CA 1
ATOM 707 C C . HIS A 1 85 ? -16.718 1.908 22.014 1.00 89.62 85 HIS A C 1
ATOM 709 O O . HIS A 1 85 ? -16.277 2.963 22.471 1.00 89.62 85 HIS A O 1
ATOM 715 N N . LEU A 1 86 ? -16.794 1.688 20.697 1.00 89.44 86 LEU A N 1
ATOM 716 C CA . LEU A 1 86 ? -16.346 2.661 19.696 1.00 89.44 86 LEU A CA 1
ATOM 717 C C . LEU A 1 86 ? -17.368 3.784 19.443 1.00 89.44 86 LEU A C 1
ATOM 719 O O . LEU A 1 86 ? -17.052 4.750 18.749 1.00 89.44 86 LEU A O 1
ATOM 723 N N . ARG A 1 87 ? -18.580 3.687 20.011 1.00 92.00 87 ARG A N 1
ATOM 724 C CA . ARG A 1 87 ? -19.718 4.597 19.769 1.00 92.00 87 ARG A CA 1
ATOM 725 C C . ARG A 1 87 ? -20.042 4.738 18.280 1.00 92.00 87 ARG A C 1
ATOM 727 O O . ARG A 1 87 ? -20.360 5.829 17.796 1.00 92.00 87 ARG A O 1
ATOM 734 N N . THR A 1 88 ? -19.928 3.636 17.548 1.00 91.62 88 THR A N 1
ATOM 735 C CA . THR A 1 88 ? -20.142 3.550 16.099 1.00 91.62 88 THR A CA 1
ATOM 736 C C . THR A 1 88 ? -21.405 2.759 15.793 1.00 91.62 88 THR A C 1
ATOM 738 O O . THR A 1 88 ? -21.808 1.895 16.567 1.00 91.62 88 THR A O 1
ATOM 741 N N . ALA A 1 89 ? -22.013 3.008 14.633 1.00 88.19 89 ALA A N 1
ATOM 742 C CA . ALA A 1 89 ? -23.081 2.143 14.139 1.00 88.19 89 ALA A CA 1
ATOM 743 C C . ALA A 1 89 ? -22.554 0.709 13.901 1.00 88.19 89 ALA A C 1
ATOM 745 O O . ALA A 1 89 ? -21.413 0.564 13.450 1.00 88.19 89 ALA A O 1
ATOM 746 N N . PRO A 1 90 ? -23.359 -0.340 14.158 1.00 88.12 90 PRO A N 1
ATOM 747 C CA . PRO A 1 90 ? -22.919 -1.734 14.038 1.00 88.12 90 PRO A CA 1
ATOM 748 C C . PRO A 1 90 ? -22.472 -2.093 12.614 1.00 88.12 90 PRO A C 1
ATOM 750 O O . PRO A 1 90 ? -21.463 -2.764 12.440 1.00 88.12 90 PRO A O 1
ATOM 753 N N . GLU A 1 91 ? -23.133 -1.544 11.591 1.00 86.88 91 GLU A N 1
ATOM 754 C CA . GLU A 1 91 ? -22.788 -1.730 10.167 1.00 86.88 91 GLU A CA 1
ATOM 755 C C . GLU A 1 91 ? -21.378 -1.235 9.807 1.00 86.88 91 GLU A C 1
ATOM 757 O O . GLU A 1 91 ? -20.804 -1.581 8.778 1.00 86.88 91 GLU A O 1
ATOM 762 N N . LEU A 1 92 ? -20.821 -0.368 10.647 1.00 85.69 92 LEU A N 1
ATOM 763 C CA . LEU A 1 92 ? -19.578 0.344 10.409 1.00 85.69 92 LEU A CA 1
ATOM 764 C C . LEU A 1 92 ? -18.419 -0.212 11.242 1.00 85.69 92 LEU A C 1
ATOM 766 O O . LEU A 1 92 ? -17.327 0.362 11.214 1.00 85.69 92 LEU A O 1
ATOM 770 N N . VAL A 1 93 ? -18.657 -1.292 11.989 1.00 86.38 93 VAL A N 1
ATOM 771 C CA . VAL A 1 93 ? -17.653 -1.955 12.827 1.00 86.38 93 VAL A CA 1
ATOM 772 C C . VAL A 1 93 ? -16.668 -2.752 11.974 1.00 86.38 93 VAL A C 1
ATOM 774 O O . VAL A 1 93 ? -15.469 -2.721 12.262 1.00 86.38 93 VAL A O 1
ATOM 777 N N . ASP A 1 94 ? -17.153 -3.374 10.897 1.00 84.06 94 ASP A N 1
ATOM 778 C CA . ASP A 1 94 ? -16.373 -4.281 10.046 1.00 84.06 94 ASP A CA 1
ATOM 779 C C . ASP A 1 94 ? -15.291 -3.568 9.221 1.00 84.06 94 ASP A C 1
ATOM 781 O O . ASP A 1 94 ? -14.237 -4.137 8.926 1.00 84.06 94 ASP A O 1
ATOM 785 N N . ARG A 1 95 ? -15.503 -2.294 8.863 1.00 83.69 95 ARG A N 1
ATOM 786 C CA . ARG A 1 95 ? -14.508 -1.508 8.114 1.00 83.69 95 ARG A CA 1
ATOM 787 C C . ARG A 1 95 ? -13.311 -1.157 8.994 1.00 83.69 95 ARG A C 1
ATOM 789 O O . ARG A 1 95 ? -13.447 -0.794 10.158 1.00 83.69 95 ARG A O 1
ATOM 796 N N . VAL A 1 96 ? -12.111 -1.185 8.417 1.00 79.81 96 VAL A N 1
ATOM 797 C CA . VAL A 1 96 ? -10.868 -0.922 9.164 1.00 79.81 96 VAL A CA 1
ATOM 798 C C . VAL A 1 96 ? -10.649 0.573 9.402 1.00 79.81 96 VAL A C 1
ATOM 800 O O . VAL A 1 96 ? -10.238 0.979 10.491 1.00 79.81 96 VAL A O 1
ATOM 803 N N . PHE A 1 97 ? -10.928 1.386 8.387 1.00 79.62 97 PHE A N 1
ATOM 804 C CA . PHE A 1 97 ? -10.635 2.815 8.331 1.00 79.62 97 PHE A CA 1
ATOM 805 C C . PHE A 1 97 ? -11.922 3.639 8.335 1.00 79.62 97 PHE A C 1
ATOM 807 O O . PHE A 1 97 ? -12.994 3.133 8.012 1.00 79.62 97 PHE A O 1
ATOM 814 N N . ASN A 1 98 ? -11.786 4.923 8.680 1.00 85.25 98 ASN A N 1
ATOM 815 C CA . ASN A 1 98 ? -12.870 5.904 8.653 1.00 85.25 98 ASN A CA 1
ATOM 816 C C . ASN A 1 98 ? -14.142 5.400 9.357 1.00 85.25 98 ASN A C 1
ATOM 818 O O . ASN A 1 98 ? -15.149 5.147 8.703 1.00 85.25 98 ASN A O 1
ATOM 822 N N . ARG A 1 99 ? -14.079 5.229 10.684 1.00 88.81 99 ARG A N 1
ATOM 823 C CA . ARG A 1 99 ? -15.207 4.824 11.538 1.00 88.81 99 ARG A CA 1
ATOM 824 C C . ARG A 1 99 ? -15.759 6.026 12.332 1.00 88.81 99 ARG A C 1
ATOM 826 O O . ARG A 1 99 ? -15.422 6.149 13.505 1.00 88.81 99 ARG A O 1
ATOM 833 N N . PRO A 1 100 ? -16.555 6.944 11.737 1.00 89.75 100 PRO A N 1
ATOM 834 C CA . PRO A 1 100 ? -17.219 8.018 12.472 1.00 89.75 100 PRO A CA 1
ATOM 835 C C . PRO A 1 100 ? -18.124 7.494 13.582 1.00 89.75 100 PRO A C 1
ATOM 837 O O . PRO A 1 100 ? -18.820 6.488 13.416 1.00 89.75 100 PRO A O 1
ATOM 840 N N . THR A 1 101 ? -18.144 8.239 14.684 1.00 91.50 101 THR A N 1
ATOM 841 C CA . THR A 1 101 ? -19.073 8.016 15.787 1.00 91.50 101 THR A CA 1
ATOM 842 C C . THR A 1 101 ? -20.485 8.441 15.392 1.00 91.50 101 THR A C 1
ATOM 844 O O . THR A 1 101 ? -20.693 9.209 14.447 1.00 91.50 101 THR A O 1
ATOM 847 N N . ILE A 1 102 ? -21.472 7.962 16.144 1.00 90.56 102 ILE A N 1
ATOM 848 C CA . ILE A 1 102 ? -22.887 8.299 15.932 1.00 90.56 102 ILE A CA 1
ATOM 849 C C . ILE A 1 102 ? -23.109 9.817 16.020 1.00 90.56 102 ILE A C 1
ATOM 851 O O . ILE A 1 102 ? -23.846 10.387 15.219 1.00 90.56 102 ILE A O 1
ATOM 855 N N . GLU A 1 103 ? -22.414 10.496 16.933 1.00 90.56 103 GLU A N 1
ATOM 856 C CA . GLU A 1 103 ? -22.485 11.952 17.050 1.00 90.56 103 GLU A CA 1
ATOM 857 C C . GLU A 1 103 ? -21.938 12.670 15.811 1.00 90.56 103 GLU A C 1
ATOM 859 O O . GLU A 1 103 ? -22.522 13.654 15.361 1.00 90.56 103 GLU A O 1
ATOM 864 N N . THR A 1 104 ? -20.825 12.190 15.247 1.00 88.25 104 THR A N 1
ATOM 865 C CA . THR A 1 104 ? -20.251 12.748 14.017 1.00 88.25 104 THR A CA 1
ATOM 866 C C . THR A 1 104 ? -21.210 12.567 12.843 1.00 88.25 104 THR A C 1
ATOM 868 O O . THR A 1 104 ? -21.419 13.511 12.090 1.00 88.25 104 THR A O 1
ATOM 871 N N . LEU A 1 105 ? -21.858 11.402 12.726 1.00 86.94 105 LEU A N 1
ATOM 872 C CA . LEU A 1 105 ? -22.862 11.142 11.685 1.00 86.94 105 LEU A CA 1
ATOM 873 C C . LEU A 1 105 ? -24.074 12.079 11.775 1.00 86.94 105 LEU A C 1
ATOM 875 O O . LEU A 1 105 ? -24.644 12.439 10.751 1.00 86.94 105 LEU A O 1
ATOM 879 N N . GLN A 1 106 ? -24.466 12.478 12.985 1.00 88.69 106 GLN A N 1
ATOM 880 C CA . GLN A 1 106 ? -25.575 13.411 13.194 1.00 88.69 106 GLN A CA 1
ATOM 881 C C . GLN A 1 106 ? -25.183 14.866 12.912 1.00 88.69 106 GLN A C 1
ATOM 883 O O . GLN A 1 106 ? -25.999 15.643 12.418 1.00 88.69 106 GLN A O 1
ATOM 888 N N . LYS A 1 107 ? -23.950 15.253 13.256 1.00 89.69 107 LYS A N 1
ATOM 889 C CA . LYS A 1 107 ? -23.478 16.643 13.164 1.00 89.69 107 LYS A CA 1
ATOM 890 C C . LYS A 1 107 ? -22.957 16.994 11.771 1.00 89.69 107 LYS A C 1
ATOM 892 O O . LYS A 1 107 ? -23.128 18.126 11.317 1.00 89.69 107 LYS A O 1
ATOM 897 N N . GLU A 1 108 ? -22.291 16.061 11.098 1.00 83.94 108 GLU A N 1
ATOM 898 C CA . GLU A 1 108 ? -21.607 16.339 9.840 1.00 83.94 108 GLU A CA 1
ATOM 899 C C . GLU A 1 108 ? -22.507 16.117 8.625 1.00 83.94 108 GLU A C 1
ATOM 901 O O . GLU A 1 108 ? -23.155 15.087 8.459 1.00 83.94 108 GLU A O 1
ATOM 906 N N . LYS A 1 109 ? -22.498 17.091 7.712 1.00 80.19 109 LYS A N 1
ATOM 907 C CA . LYS A 1 109 ? -23.080 16.923 6.380 1.00 80.19 109 LYS A CA 1
ATOM 908 C C . LYS A 1 109 ? -22.099 16.161 5.496 1.00 80.19 109 LYS A C 1
ATOM 910 O O . LYS A 1 109 ? -20.896 16.422 5.538 1.00 80.19 109 LYS A O 1
ATOM 915 N N . VAL A 1 110 ? -22.626 15.265 4.661 1.00 79.19 110 VAL A N 1
ATOM 916 C CA . VAL A 1 110 ? -21.835 14.488 3.697 1.00 79.19 110 VAL A CA 1
ATOM 917 C C . VAL A 1 110 ? -21.006 15.440 2.832 1.00 79.19 110 VAL A C 1
ATOM 919 O O . VAL A 1 110 ? -21.548 16.244 2.074 1.00 79.19 110 VAL A O 1
ATOM 922 N N . LYS A 1 111 ? -19.679 15.352 2.953 1.00 72.12 111 LYS A N 1
ATOM 923 C CA . LYS A 1 111 ? -18.742 16.092 2.105 1.00 72.12 111 LYS A CA 1
ATOM 924 C C . LYS A 1 111 ? -18.551 15.302 0.816 1.00 72.12 111 LYS A C 1
ATOM 926 O O . LYS A 1 111 ? -17.819 14.320 0.786 1.00 72.12 111 LYS A O 1
ATOM 931 N N . GLY A 1 112 ? -19.254 15.701 -0.236 1.00 70.75 112 GLY A N 1
ATOM 932 C CA . GLY A 1 112 ? -19.203 15.025 -1.527 1.00 70.75 112 GLY A CA 1
ATOM 933 C C . GLY A 1 112 ? -20.293 15.510 -2.469 1.00 70.75 112 GLY A C 1
ATOM 934 O O . GLY A 1 112 ? -21.112 16.359 -2.118 1.00 70.75 112 GLY A O 1
ATOM 935 N N . VAL A 1 113 ? -20.298 14.973 -3.685 1.00 67.31 113 VAL A N 1
ATOM 936 C CA . VAL A 1 113 ? -21.348 15.268 -4.657 1.00 67.31 113 VAL A CA 1
ATOM 937 C C . VAL A 1 113 ? -22.620 14.534 -4.235 1.00 67.31 113 VAL A C 1
ATOM 939 O O . VAL A 1 113 ? -22.700 13.315 -4.332 1.00 67.31 113 VAL A O 1
ATOM 942 N N . THR A 1 114 ? -23.606 15.278 -3.746 1.00 67.38 114 THR A N 1
ATOM 943 C CA . THR A 1 114 ? -24.897 14.757 -3.265 1.00 67.38 114 THR A CA 1
ATOM 944 C C . THR A 1 114 ? -25.929 14.564 -4.378 1.00 67.38 114 THR A C 1
ATOM 946 O O . THR A 1 114 ? -26.988 13.984 -4.148 1.00 67.38 114 THR A O 1
ATOM 949 N N . ASP A 1 115 ? -25.628 15.035 -5.588 1.00 72.75 115 ASP A N 1
ATOM 950 C CA . ASP A 1 115 ? -26.543 15.005 -6.722 1.00 72.75 115 ASP A CA 1
ATOM 951 C C . ASP A 1 115 ? -26.533 13.623 -7.405 1.00 72.75 115 ASP A C 1
ATOM 953 O O . ASP A 1 115 ? -25.513 13.184 -7.949 1.00 72.75 115 ASP A O 1
ATOM 957 N N . GLN A 1 116 ? -27.674 12.924 -7.389 1.00 66.69 116 GLN A N 1
ATOM 958 C CA . GLN A 1 116 ? -27.812 11.553 -7.915 1.00 66.69 116 GLN A CA 1
ATOM 959 C C . GLN A 1 116 ? -27.448 11.445 -9.403 1.00 66.69 116 GLN A C 1
ATOM 961 O O . GLN A 1 116 ? -26.965 10.409 -9.865 1.00 66.69 116 GLN A O 1
ATOM 966 N N . THR A 1 117 ? -27.640 12.525 -10.158 1.00 63.72 117 THR A N 1
ATOM 967 C CA . THR A 1 117 ? -27.278 12.614 -11.579 1.00 63.72 117 THR A CA 1
ATOM 968 C C . THR A 1 117 ? -25.765 12.580 -11.796 1.00 63.72 117 THR A C 1
ATOM 970 O O . THR A 1 117 ? -25.292 11.931 -12.728 1.00 63.72 117 THR A O 1
ATOM 973 N N . ARG A 1 118 ? -24.988 13.202 -10.903 1.00 58.34 118 ARG A N 1
ATOM 974 C CA . ARG A 1 118 ? -23.520 13.213 -10.963 1.00 58.34 118 ARG A CA 1
ATOM 975 C C . ARG A 1 118 ? -22.893 11.926 -10.424 1.00 58.34 118 ARG A C 1
ATOM 977 O O . ARG A 1 118 ? -21.829 11.539 -10.898 1.00 58.34 118 ARG A O 1
ATOM 984 N N . LEU A 1 119 ? -23.563 11.226 -9.505 1.00 60.47 119 LEU A N 1
ATOM 985 C CA . LEU A 1 119 ? -23.116 9.916 -9.011 1.00 60.47 119 LEU A CA 1
ATOM 986 C C . LEU A 1 119 ? -23.127 8.841 -10.114 1.00 60.47 119 LEU A C 1
ATOM 988 O O . LEU A 1 119 ? -22.189 8.050 -10.201 1.00 60.47 119 LEU A O 1
ATOM 992 N N . LYS A 1 120 ? -24.123 8.848 -11.017 1.00 53.00 120 LYS A N 1
ATOM 993 C CA . LYS A 1 120 ? -24.191 7.901 -12.153 1.00 53.00 120 LYS A CA 1
ATOM 994 C C . LYS A 1 120 ? -22.981 7.991 -13.088 1.00 53.00 120 LYS A C 1
ATOM 996 O O . LYS A 1 120 ? -22.547 6.971 -13.616 1.00 53.00 120 LYS A O 1
ATOM 1001 N N . VAL A 1 121 ? -22.411 9.184 -13.265 1.00 50.84 121 VAL A N 1
ATOM 1002 C CA . VAL A 1 121 ? -21.231 9.388 -14.122 1.00 50.84 121 VAL A CA 1
ATOM 1003 C C . VAL A 1 121 ? -19.994 8.690 -13.540 1.00 50.84 121 VAL A C 1
ATOM 1005 O O . VAL A 1 121 ? -19.184 8.154 -14.291 1.00 50.84 121 VAL A O 1
ATOM 1008 N N . ILE A 1 122 ? -19.878 8.624 -12.210 1.00 50.38 122 ILE A N 1
ATOM 1009 C CA . ILE A 1 122 ? -18.731 8.014 -11.517 1.00 50.38 122 ILE A CA 1
ATOM 1010 C C . ILE A 1 122 ? -18.802 6.476 -11.568 1.00 50.38 122 ILE A C 1
ATOM 1012 O O . ILE A 1 122 ? -17.793 5.821 -11.832 1.00 50.38 122 ILE A O 1
ATOM 1016 N N . TYR A 1 123 ? -19.992 5.889 -11.394 1.00 45.88 123 TYR A N 1
ATOM 1017 C CA . TYR A 1 123 ? -20.183 4.432 -11.492 1.00 45.88 123 TYR A CA 1
ATOM 1018 C C . TYR A 1 123 ? -20.114 3.902 -12.933 1.00 45.88 123 TYR A C 1
ATOM 1020 O O . TYR A 1 123 ? -19.716 2.761 -13.147 1.00 45.88 123 TYR A O 1
ATOM 1028 N N . CYS A 1 124 ? -20.439 4.722 -13.938 1.00 37.75 124 CYS A N 1
ATOM 1029 C CA . CYS A 1 124 ? -20.319 4.314 -15.340 1.00 37.75 124 CYS A CA 1
ATOM 1030 C C . CYS A 1 124 ? -18.846 4.156 -15.777 1.00 37.75 124 CYS A C 1
ATOM 1032 O O . CYS A 1 124 ? -18.523 3.285 -16.578 1.00 37.75 124 CYS A O 1
ATOM 1034 N N . PHE A 1 125 ? -17.922 4.930 -15.191 1.00 41.84 125 PHE A N 1
ATOM 1035 C CA . PHE A 1 125 ? -16.487 4.839 -15.498 1.00 41.84 125 PHE A CA 1
ATOM 1036 C C . PHE A 1 125 ? -15.786 3.612 -14.898 1.00 41.84 125 PHE A C 1
ATOM 1038 O O . PHE A 1 125 ? -14.727 3.217 -15.378 1.00 41.84 125 PHE A O 1
ATOM 1045 N N . SER A 1 126 ? -16.361 2.997 -13.863 1.00 41.84 126 SER A N 1
ATOM 1046 C CA . SER A 1 126 ? -15.787 1.827 -13.182 1.00 41.84 126 SER A CA 1
ATOM 1047 C C . SER A 1 126 ? -16.270 0.488 -13.758 1.00 41.84 126 SER A C 1
ATOM 1049 O O . SER A 1 126 ? -15.800 -0.561 -13.323 1.00 41.84 126 SER A O 1
ATOM 1051 N N . PHE A 1 127 ? -17.161 0.513 -14.758 1.00 38.06 127 PHE A N 1
ATOM 1052 C CA . PHE A 1 127 ? -17.760 -0.682 -15.363 1.00 38.06 127 PHE A CA 1
ATOM 1053 C C . PHE A 1 127 ? -17.745 -0.668 -16.902 1.00 38.06 127 PHE A C 1
ATOM 1055 O O . PHE A 1 127 ? -18.597 -1.293 -17.533 1.00 38.06 127 PHE A O 1
ATOM 1062 N N . LEU A 1 128 ? -16.777 0.013 -17.530 1.00 36.34 128 LEU A N 1
ATOM 1063 C CA . LEU A 1 128 ? -16.496 -0.242 -18.944 1.00 36.34 128 LEU A CA 1
ATOM 1064 C C . LEU A 1 128 ? -15.570 -1.466 -19.060 1.00 36.34 128 LEU A C 1
ATOM 1066 O O . LEU A 1 128 ? -14.448 -1.422 -18.547 1.00 36.34 128 LEU A O 1
ATOM 1070 N N . PRO A 1 1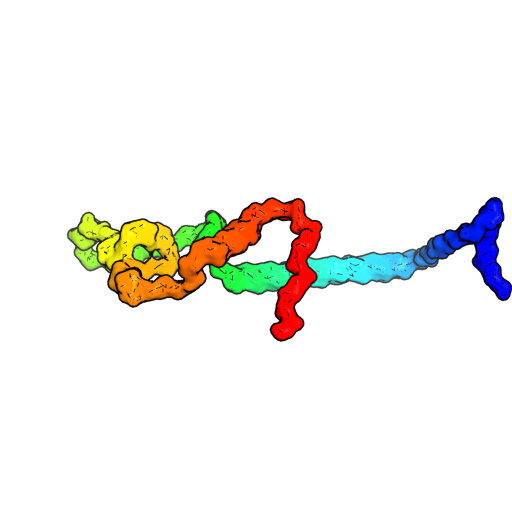29 ? -15.991 -2.558 -19.729 1.00 38.66 129 PRO A N 1
ATOM 1071 C CA . PRO A 1 129 ? -15.075 -3.635 -20.076 1.00 38.66 129 PRO A CA 1
ATOM 1072 C C . PRO A 1 129 ? -13.922 -3.062 -20.909 1.00 38.66 129 PRO A C 1
ATOM 1074 O O . PRO A 1 129 ? -14.132 -2.197 -21.758 1.00 38.66 129 PRO A O 1
ATOM 1077 N N . LEU A 1 130 ? -12.709 -3.567 -20.668 1.00 44.91 130 LEU A N 1
ATOM 1078 C CA . LEU A 1 130 ? -11.416 -3.134 -21.228 1.00 44.91 130 LEU A CA 1
ATOM 1079 C C . LEU A 1 130 ? -11.284 -3.159 -22.773 1.00 44.91 130 LEU A C 1
ATOM 1081 O O . LEU A 1 130 ? -10.178 -3.057 -23.291 1.00 44.91 130 LEU A O 1
ATOM 1085 N N . ASN A 1 131 ? -12.379 -3.246 -23.524 1.00 43.25 131 ASN A N 1
ATOM 1086 C CA . ASN A 1 131 ? -12.402 -3.273 -24.983 1.00 43.25 131 ASN A CA 1
ATOM 1087 C C . ASN A 1 131 ? -13.274 -2.155 -25.567 1.00 43.25 131 ASN A C 1
ATOM 1089 O O . ASN A 1 131 ? -14.184 -2.429 -26.338 1.00 43.25 131 ASN A O 1
ATOM 1093 N N . PHE A 1 132 ? -13.001 -0.894 -25.231 1.00 36.53 132 PHE A N 1
ATOM 1094 C CA . PHE A 1 132 ? -13.403 0.229 -26.087 1.00 36.53 132 PHE A CA 1
ATOM 1095 C C . PHE A 1 132 ? -12.417 1.393 -25.925 1.00 36.53 132 PHE A C 1
ATOM 1097 O O . PHE A 1 132 ? -12.684 2.421 -25.309 1.00 36.53 132 PHE A O 1
ATOM 1104 N N . VAL A 1 133 ? -11.215 1.203 -26.470 1.00 42.19 133 VAL A N 1
ATOM 1105 C CA . VAL A 1 133 ? -10.339 2.321 -26.822 1.00 42.19 133 VAL A CA 1
ATOM 1106 C C . VAL A 1 133 ? -10.924 2.942 -28.083 1.00 42.19 133 VAL A C 1
ATOM 1108 O O . VAL A 1 133 ? -10.761 2.380 -29.157 1.00 42.19 133 VAL A O 1
ATOM 1111 N N . SER A 1 134 ? -11.635 4.059 -27.952 1.00 41.66 134 SER A N 1
ATOM 1112 C CA . SER A 1 134 ? -11.489 5.251 -28.800 1.00 41.66 134 SER A CA 1
ATOM 1113 C C . SER A 1 134 ? -12.581 6.261 -28.444 1.00 41.66 134 SER A C 1
ATOM 1115 O O . SER A 1 134 ? -13.706 5.877 -28.145 1.00 41.66 134 SER A O 1
ATOM 1117 N N . PHE A 1 135 ? -12.246 7.548 -28.546 1.00 38.91 135 PHE A N 1
ATOM 1118 C CA . PHE A 1 135 ? -13.141 8.701 -28.406 1.00 38.91 135 PHE A CA 1
ATOM 1119 C C . PHE A 1 135 ? -13.663 9.006 -26.995 1.00 38.91 135 PHE A C 1
ATOM 1121 O O . PHE A 1 135 ? -14.759 8.615 -26.636 1.00 38.91 135 PHE A O 1
ATOM 1128 N N . PHE A 1 136 ? -12.916 9.808 -26.231 1.00 34.94 136 PHE A N 1
ATOM 1129 C CA . PHE A 1 136 ? -13.446 11.038 -25.612 1.00 34.94 136 PHE A CA 1
ATOM 1130 C C . PHE A 1 136 ? -12.280 11.833 -25.003 1.00 34.94 136 PHE A C 1
ATOM 1132 O O . PHE A 1 136 ? -12.100 11.925 -23.793 1.00 34.94 136 PHE A O 1
ATOM 1139 N N . PHE A 1 137 ? -11.435 12.396 -25.867 1.00 33.16 137 PHE A N 1
ATOM 1140 C CA . PHE A 1 137 ? -10.525 13.469 -25.474 1.00 33.16 137 PHE A CA 1
ATOM 1141 C C . PHE A 1 137 ? -10.749 14.629 -26.434 1.00 33.16 137 PHE A C 1
ATOM 1143 O O . PHE A 1 137 ? -10.091 14.750 -27.460 1.00 33.16 137 PHE A O 1
ATOM 1150 N N . SER A 1 138 ? -11.748 15.453 -26.132 1.00 33.00 138 SER A N 1
ATOM 1151 C CA . SER A 1 138 ? -11.756 16.828 -26.607 1.00 33.00 138 SER A CA 1
ATOM 1152 C C . SER A 1 138 ? -12.622 17.687 -25.697 1.00 33.00 138 SER A C 1
ATOM 1154 O O . SER A 1 138 ? -13.770 17.356 -25.412 1.00 33.00 138 SER A O 1
ATOM 1156 N N . TRP A 1 139 ? -12.031 18.817 -25.319 1.00 29.70 139 TRP A N 1
ATOM 1157 C CA . TRP A 1 139 ? -12.654 20.025 -24.796 1.00 29.70 139 TRP A CA 1
ATOM 1158 C C . TRP A 1 139 ? -12.905 20.132 -23.285 1.00 29.70 139 TRP A C 1
ATOM 1160 O O . TRP A 1 139 ? -13.983 19.822 -22.787 1.00 29.70 139 TRP A O 1
ATOM 1170 N N . LYS A 1 140 ? -11.943 20.753 -22.582 1.00 31.08 140 LYS A N 1
ATOM 1171 C CA . LYS A 1 140 ? -12.240 21.929 -21.742 1.00 31.08 140 LYS A CA 1
ATOM 1172 C C . LYS A 1 140 ? -10.986 22.766 -21.447 1.00 31.08 140 LYS A C 1
ATOM 1174 O O . LYS A 1 140 ? -10.398 22.676 -20.378 1.00 31.08 140 LYS A O 1
ATOM 1179 N N . THR A 1 141 ? -10.618 23.612 -22.402 1.00 37.88 141 THR A N 1
ATOM 1180 C CA . THR A 1 141 ? -9.874 24.854 -22.151 1.00 37.88 141 THR A CA 1
ATOM 1181 C C . THR A 1 141 ? -10.549 25.955 -22.953 1.00 37.88 141 THR A C 1
ATOM 1183 O O . THR A 1 141 ? -10.359 26.051 -24.164 1.00 37.88 141 THR A O 1
ATOM 1186 N N . HIS A 1 142 ? -11.402 26.707 -22.267 1.00 41.16 142 HIS A N 1
ATOM 1187 C CA . HIS A 1 142 ? -11.632 28.130 -22.466 1.00 41.16 142 HIS A CA 1
ATOM 1188 C C . HIS A 1 142 ? -12.102 28.704 -21.132 1.00 41.16 142 HIS A C 1
ATOM 1190 O O . HIS A 1 142 ? -12.890 28.000 -20.453 1.00 41.16 142 HIS A O 1
#